Protein AF-A0A9E2E804-F1 (afdb_monomer)

Secondary structure (DSSP, 8-state):
-PPPPPHHHHHHHHHHHHHTTS-SSHHHHHHHHHHHHHHHHHHHHHHHTT--HHHHHHHHHHHHHHHHHHHHH---SS--GGGGSSS-S--HHHHHHHT---HHHHHHHHHHHHHHHHHHHHHHHHHH--

pLDDT: mean 91.82, std 9.35, range [40.69, 98.44]

Radius of gyration: 15.48 Å; Cα contacts (8 Å, |Δi|>4): 88; chains: 1; bounding box: 35×40×51 Å

Mean predicted aligned error: 4.38 Å

Sequence (130 aa):
MNTPPSAKEKTDLRVEAYIKDWNWDAASHEFALQMGAFLLQFIDHLRSSGLSQETIRKHEANCWLIGAFECDYGDHDGFTPAVFLGGGPAFLYEFKRKVSASQYALESYKSTWRKIEKYVKTLAHDNAGH

Structure (mmCIF, N/CA/C/O backbone):
data_AF-A0A9E2E804-F1
#
_entry.id   AF-A0A9E2E804-F1
#
loop_
_atom_site.group_PDB
_atom_site.id
_atom_site.type_symbol
_atom_site.label_atom_id
_atom_site.label_alt_id
_atom_site.label_comp_id
_atom_site.label_asym_id
_atom_site.label_entity_id
_atom_site.label_seq_id
_atom_site.pdbx_PDB_ins_code
_atom_site.Cartn_x
_atom_site.Cartn_y
_atom_site.Cartn_z
_atom_site.occupancy
_atom_site.B_iso_or_equiv
_atom_site.auth_seq_id
_atom_site.auth_comp_id
_atom_site.auth_asym_id
_atom_site.auth_atom_id
_atom_site.pdbx_PDB_model_num
ATOM 1 N N . MET A 1 1 ? -9.194 17.441 -32.536 1.00 52.38 1 MET A N 1
ATOM 2 C CA . MET A 1 1 ? -10.053 16.564 -31.712 1.00 52.38 1 MET A CA 1
ATOM 3 C C . MET A 1 1 ? -9.117 15.695 -30.896 1.00 52.38 1 MET A C 1
ATOM 5 O O . MET A 1 1 ? -8.310 15.011 -31.507 1.00 52.38 1 MET A O 1
ATOM 9 N N . ASN A 1 2 ? -9.145 15.776 -29.565 1.00 72.44 2 ASN A N 1
ATOM 10 C CA . ASN A 1 2 ? -8.328 14.891 -28.732 1.00 72.44 2 ASN A CA 1
ATOM 11 C C . ASN A 1 2 ? -9.076 13.565 -28.579 1.00 72.44 2 ASN A C 1
ATOM 13 O O . ASN A 1 2 ? -10.189 13.547 -28.054 1.00 72.44 2 ASN A O 1
ATOM 17 N N . THR A 1 3 ? -8.494 12.480 -29.087 1.00 78.81 3 THR A N 1
ATOM 18 C CA . THR A 1 3 ? -9.013 11.121 -28.903 1.00 78.81 3 THR A CA 1
ATOM 19 C C . THR A 1 3 ? -9.031 10.790 -27.405 1.00 78.81 3 THR A C 1
ATOM 21 O O . THR A 1 3 ? -8.040 11.065 -26.725 1.00 78.81 3 THR A O 1
ATOM 24 N N . PRO A 1 4 ? -10.125 10.231 -26.855 1.00 83.44 4 PRO A N 1
ATOM 25 C CA . PRO A 1 4 ? -10.153 9.794 -25.463 1.00 83.44 4 PRO A CA 1
ATOM 26 C C . PRO A 1 4 ? -9.084 8.723 -25.200 1.00 83.44 4 PRO A C 1
ATOM 28 O O . PRO A 1 4 ? -8.889 7.862 -26.061 1.00 83.44 4 PRO A O 1
ATOM 31 N N . PRO A 1 5 ? -8.441 8.718 -24.019 1.00 84.62 5 PRO A N 1
ATOM 32 C CA . PRO A 1 5 ? -7.451 7.702 -23.688 1.00 84.62 5 PRO A CA 1
ATOM 33 C C . PRO A 1 5 ? -8.089 6.309 -23.640 1.00 84.62 5 PRO A C 1
ATOM 35 O O . PRO A 1 5 ? -9.215 6.128 -23.153 1.00 84.62 5 PRO A O 1
ATOM 38 N N . SER A 1 6 ? -7.345 5.321 -24.125 1.00 91.56 6 SER A N 1
ATOM 39 C CA . SER A 1 6 ? -7.639 3.895 -24.011 1.00 91.56 6 SER A CA 1
ATOM 40 C C . SER A 1 6 ? -7.695 3.442 -22.546 1.00 91.56 6 SER A C 1
ATOM 42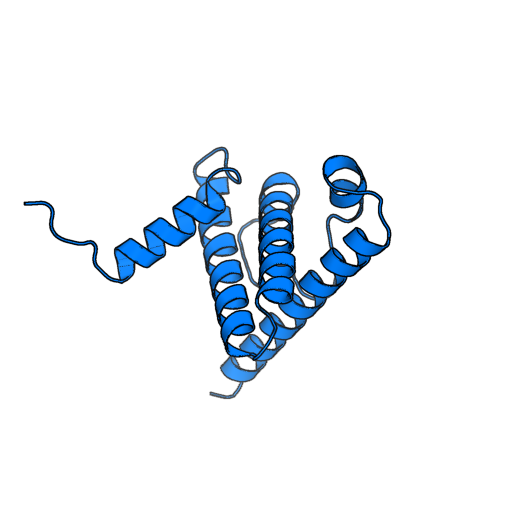 O O . SER A 1 6 ? -7.277 4.145 -21.625 1.00 91.56 6 SER A O 1
ATOM 44 N N . ALA A 1 7 ? -8.220 2.239 -22.298 1.00 87.12 7 ALA A N 1
ATOM 45 C CA . ALA A 1 7 ? -8.295 1.685 -20.944 1.00 87.12 7 ALA A CA 1
ATOM 46 C C . ALA A 1 7 ? -6.909 1.515 -20.299 1.00 87.12 7 ALA A C 1
ATOM 48 O O . ALA A 1 7 ? -6.753 1.809 -19.118 1.00 87.12 7 ALA A O 1
ATOM 49 N N . LYS A 1 8 ? -5.908 1.098 -21.085 1.00 88.12 8 LYS A N 1
ATOM 50 C CA . LYS A 1 8 ? -4.524 0.978 -20.620 1.00 88.12 8 LYS A CA 1
ATOM 51 C C . LYS A 1 8 ? -3.964 2.342 -20.219 1.00 88.12 8 LYS A C 1
ATOM 53 O O . LYS A 1 8 ? -3.514 2.492 -19.093 1.00 88.12 8 LYS A O 1
ATOM 58 N N . GLU A 1 9 ? -4.100 3.347 -21.083 1.00 88.75 9 GLU A N 1
ATOM 59 C CA . GLU A 1 9 ? -3.618 4.705 -20.790 1.00 88.75 9 GLU A CA 1
ATOM 60 C C . GLU A 1 9 ? -4.283 5.294 -19.541 1.00 88.75 9 GLU A C 1
ATOM 62 O O . GLU A 1 9 ? -3.629 5.970 -18.757 1.00 88.75 9 GLU A O 1
ATOM 67 N N . LYS A 1 10 ? -5.570 5.014 -19.301 1.00 90.12 10 LYS A N 1
ATOM 68 C CA . LYS A 1 10 ? -6.237 5.430 -18.056 1.00 90.12 10 LYS A CA 1
ATOM 69 C C . LYS A 1 10 ? -5.636 4.766 -16.819 1.00 90.12 10 LYS A C 1
ATOM 71 O O . LYS A 1 10 ? -5.518 5.429 -15.791 1.00 90.12 10 LYS A O 1
ATOM 76 N N . THR A 1 11 ? -5.291 3.482 -16.898 1.00 90.75 11 THR A N 1
ATOM 77 C CA . THR A 1 11 ? -4.618 2.769 -15.805 1.00 90.75 11 THR A CA 1
ATOM 78 C C . THR A 1 11 ? -3.236 3.353 -15.557 1.00 90.75 11 THR A C 1
ATOM 80 O O . THR A 1 11 ? -2.939 3.700 -14.418 1.00 90.75 11 THR A O 1
ATOM 83 N N . ASP A 1 12 ? -2.446 3.544 -16.612 1.00 91.12 12 ASP A N 1
ATOM 84 C CA . ASP A 1 12 ? -1.093 4.094 -16.515 1.00 91.12 12 ASP A CA 1
ATOM 85 C C . ASP A 1 12 ? -1.136 5.504 -15.894 1.00 91.12 12 ASP A C 1
ATOM 87 O O . ASP A 1 12 ? -0.482 5.763 -14.888 1.00 91.12 12 ASP A O 1
ATOM 91 N N . LEU A 1 13 ? -2.027 6.381 -16.378 1.00 94.94 13 LEU A N 1
ATOM 92 C CA . LEU A 1 13 ? -2.235 7.721 -15.811 1.00 94.94 13 LEU A CA 1
ATOM 93 C C . LEU A 1 13 ? -2.698 7.695 -14.348 1.00 94.94 13 LEU A C 1
ATOM 95 O O . LEU A 1 13 ? -2.337 8.580 -13.573 1.00 94.94 13 LEU A O 1
ATOM 99 N N . ARG A 1 14 ? -3.513 6.708 -13.956 1.00 96.62 14 ARG A N 1
ATOM 100 C CA . ARG A 1 14 ? -3.960 6.549 -12.566 1.00 96.62 14 ARG A CA 1
ATOM 101 C C . ARG A 1 14 ? -2.796 6.169 -11.656 1.00 96.62 14 ARG A C 1
ATOM 103 O O . ARG A 1 14 ? -2.724 6.700 -10.551 1.00 96.62 14 ARG A O 1
ATOM 110 N N . VAL A 1 15 ? -1.923 5.261 -12.097 1.00 97.06 15 VAL A N 1
ATOM 111 C CA . VAL A 1 15 ? -0.731 4.873 -11.332 1.00 97.06 15 VAL A CA 1
ATOM 112 C C . VAL A 1 15 ? 0.206 6.069 -11.212 1.00 97.06 15 VAL A C 1
ATOM 114 O O . VAL A 1 15 ? 0.535 6.444 -10.094 1.00 97.06 15 VAL A O 1
ATOM 117 N N . GLU A 1 16 ? 0.532 6.735 -12.320 1.00 96.94 16 GLU A N 1
ATOM 118 C CA . GLU A 1 16 ? 1.413 7.914 -12.334 1.00 96.94 16 GLU A CA 1
ATOM 119 C C . GLU A 1 16 ? 0.912 9.028 -11.407 1.00 96.94 16 GLU A C 1
ATOM 121 O O . GLU A 1 16 ? 1.666 9.591 -10.615 1.00 96.94 16 GLU A O 1
ATOM 126 N N . ALA A 1 17 ? -0.393 9.313 -11.437 1.00 96.19 17 ALA A N 1
ATOM 127 C CA . ALA A 1 17 ? -0.990 10.290 -10.533 1.00 96.19 17 ALA A CA 1
ATOM 128 C C . ALA A 1 17 ? -0.887 9.874 -9.056 1.00 96.19 17 ALA A C 1
ATOM 130 O O . ALA A 1 17 ? -0.773 10.737 -8.187 1.00 96.19 17 ALA A O 1
ATOM 131 N N . TYR A 1 18 ? -0.942 8.573 -8.765 1.00 97.12 18 TYR A N 1
ATOM 132 C CA . TYR A 1 18 ? -0.875 8.042 -7.405 1.00 97.12 18 TYR A CA 1
ATOM 133 C C . TYR A 1 18 ? 0.544 8.097 -6.822 1.00 97.12 18 TYR A C 1
ATOM 135 O O . TYR A 1 18 ? 0.701 8.402 -5.640 1.00 97.12 18 TYR A O 1
ATOM 143 N N . ILE A 1 19 ? 1.560 7.860 -7.657 1.00 96.69 19 ILE A N 1
ATOM 144 C CA . ILE A 1 19 ? 2.972 7.740 -7.252 1.00 96.69 19 ILE A CA 1
ATOM 145 C C . ILE A 1 19 ? 3.787 9.020 -7.448 1.00 96.69 19 ILE A C 1
ATOM 147 O O . ILE A 1 19 ? 5.003 9.009 -7.262 1.00 96.69 19 ILE A O 1
ATOM 151 N N . LYS A 1 20 ? 3.133 10.105 -7.877 1.00 94.38 20 LYS A N 1
ATOM 152 C CA . LYS A 1 20 ? 3.770 11.341 -8.349 1.00 94.38 20 LYS A CA 1
ATOM 153 C C . LYS A 1 20 ? 4.874 11.867 -7.424 1.00 94.38 20 LYS A C 1
ATOM 155 O O . LYS A 1 20 ? 5.859 12.406 -7.913 1.00 94.38 20 LYS A O 1
ATOM 160 N N . ASP A 1 21 ? 4.705 11.694 -6.115 1.00 93.31 21 ASP A N 1
ATOM 161 C CA . ASP A 1 21 ? 5.609 12.223 -5.091 1.00 93.31 21 ASP A CA 1
ATOM 162 C C . ASP A 1 21 ? 6.466 11.129 -4.414 1.00 93.31 21 ASP A C 1
ATOM 164 O O . ASP A 1 21 ? 6.922 11.324 -3.291 1.00 93.31 21 ASP A O 1
ATOM 168 N N . TRP A 1 22 ? 6.635 9.953 -5.035 1.00 94.56 22 TRP A N 1
ATOM 169 C CA . TRP A 1 22 ? 7.359 8.805 -4.446 1.00 94.56 22 TRP A CA 1
ATOM 170 C C . TRP A 1 22 ? 8.739 8.540 -5.056 1.00 94.56 22 TRP A C 1
ATOM 172 O O . TRP A 1 22 ? 9.431 7.631 -4.612 1.00 94.56 22 TRP A O 1
ATOM 182 N N . ASN A 1 23 ? 9.126 9.254 -6.111 1.00 87.38 23 ASN A N 1
ATOM 183 C CA . ASN A 1 23 ? 10.321 8.935 -6.892 1.00 87.38 23 ASN A CA 1
ATOM 184 C C . ASN A 1 23 ? 11.163 10.178 -7.203 1.00 87.38 23 ASN A C 1
ATOM 186 O O . ASN A 1 23 ? 10.657 11.300 -7.242 1.00 87.38 23 ASN A O 1
ATOM 190 N N . TRP A 1 24 ? 12.460 9.951 -7.418 1.00 85.69 24 TRP A N 1
ATOM 191 C CA . TRP A 1 24 ? 13.482 10.996 -7.580 1.00 85.69 24 TRP A CA 1
ATOM 192 C C . TRP A 1 24 ? 14.355 10.774 -8.825 1.00 85.69 24 TRP A C 1
ATOM 194 O O . TRP A 1 24 ? 15.010 11.700 -9.302 1.00 85.69 24 TRP A O 1
ATOM 204 N N . ASP A 1 25 ? 14.362 9.547 -9.346 1.00 85.81 25 ASP A N 1
ATOM 205 C CA . ASP A 1 25 ? 15.100 9.096 -10.522 1.00 85.81 25 ASP A CA 1
ATOM 206 C C . ASP A 1 25 ? 14.351 7.952 -11.234 1.00 85.81 25 ASP A C 1
ATOM 208 O O . ASP A 1 25 ? 13.286 7.512 -10.805 1.00 85.81 25 ASP A O 1
ATOM 212 N N . ALA A 1 26 ? 14.903 7.462 -12.346 1.00 83.06 26 ALA A N 1
ATOM 213 C CA . ALA A 1 26 ? 14.259 6.420 -13.144 1.00 83.06 26 ALA A CA 1
ATOM 214 C C . ALA A 1 26 ? 14.125 5.073 -12.404 1.00 83.06 26 ALA A C 1
ATOM 216 O O . ALA A 1 26 ? 13.139 4.369 -12.604 1.00 83.06 26 ALA A O 1
ATOM 217 N N . ALA A 1 27 ? 15.090 4.716 -11.549 1.00 82.81 27 ALA A N 1
ATOM 218 C CA . ALA A 1 27 ? 15.068 3.445 -10.825 1.00 82.81 27 ALA A CA 1
ATOM 219 C C . ALA A 1 27 ? 13.993 3.454 -9.726 1.00 82.81 27 ALA A C 1
ATOM 221 O O . ALA A 1 27 ? 13.166 2.546 -9.642 1.00 82.81 27 ALA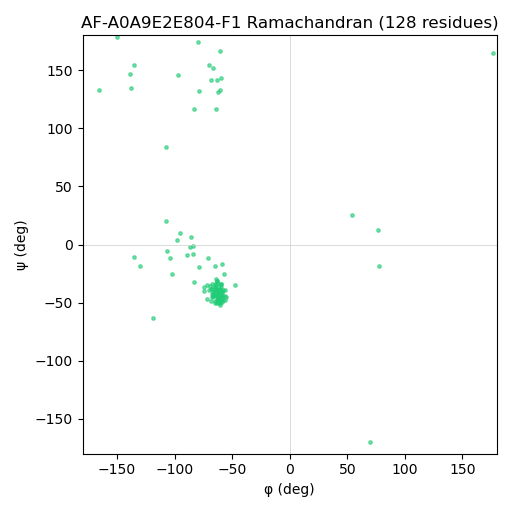 A O 1
ATOM 222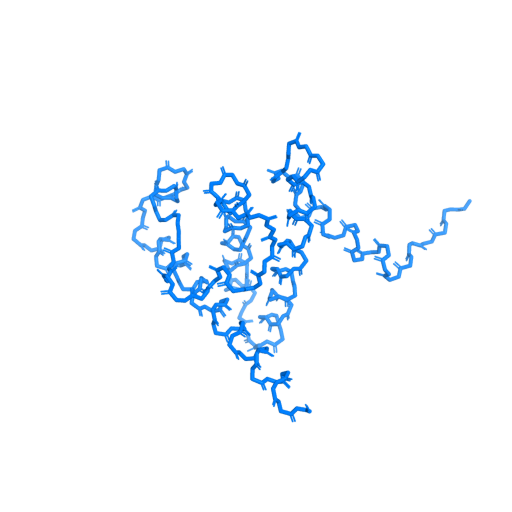 N N . SER A 1 28 ? 13.948 4.529 -8.936 1.00 85.75 28 SER A N 1
ATOM 223 C CA . SER A 1 28 ? 12.889 4.758 -7.949 1.00 85.75 28 SER A CA 1
ATOM 224 C C . SER A 1 28 ? 11.513 4.909 -8.605 1.00 85.75 28 SER A C 1
ATOM 226 O O . SER A 1 28 ? 10.518 4.475 -8.027 1.00 85.75 28 SER A O 1
ATOM 228 N N . HIS A 1 29 ? 11.432 5.448 -9.828 1.00 92.31 29 HIS A N 1
ATOM 229 C CA . HIS A 1 29 ? 10.178 5.519 -10.586 1.00 92.31 29 HIS A CA 1
ATOM 230 C C . HIS A 1 29 ? 9.662 4.136 -10.991 1.00 92.31 29 HIS A C 1
ATOM 232 O O . HIS A 1 29 ? 8.482 3.861 -10.789 1.00 92.31 29 HIS A O 1
ATOM 238 N N . GLU A 1 30 ? 10.521 3.235 -11.478 1.00 92.25 30 GLU A N 1
ATOM 239 C CA . GLU A 1 30 ? 10.109 1.868 -11.828 1.00 92.25 30 GLU A CA 1
ATOM 240 C C . GLU A 1 30 ? 9.594 1.092 -10.607 1.00 92.25 30 GLU A C 1
ATOM 242 O O . GLU A 1 30 ? 8.529 0.468 -10.668 1.00 92.25 30 GLU A O 1
ATOM 247 N N . PHE A 1 31 ? 10.296 1.185 -9.474 1.00 93.50 31 PHE A N 1
ATOM 248 C CA . PHE A 1 31 ? 9.825 0.599 -8.219 1.00 93.50 31 PHE A CA 1
ATOM 249 C C . PHE A 1 31 ? 8.470 1.191 -7.803 1.00 93.50 31 PHE A C 1
ATOM 251 O O . PHE A 1 31 ? 7.525 0.451 -7.506 1.00 93.50 31 PHE A O 1
ATOM 258 N N . ALA A 1 32 ? 8.344 2.522 -7.834 1.00 95.62 32 ALA A N 1
ATOM 259 C CA . ALA A 1 32 ? 7.117 3.220 -7.476 1.00 95.62 32 ALA A CA 1
ATOM 260 C C . ALA A 1 32 ? 5.944 2.824 -8.388 1.00 95.62 32 ALA A C 1
ATOM 262 O O . ALA A 1 32 ? 4.844 2.607 -7.884 1.00 95.62 32 ALA A O 1
ATOM 263 N N . LEU A 1 33 ? 6.164 2.643 -9.696 1.00 96.19 33 LEU A N 1
ATOM 264 C CA . LEU A 1 33 ? 5.146 2.170 -10.643 1.00 96.19 33 LEU A CA 1
ATOM 265 C C . LEU A 1 33 ? 4.594 0.801 -10.243 1.00 96.19 33 LEU A C 1
ATOM 267 O O . LEU A 1 33 ? 3.376 0.623 -10.162 1.00 96.19 33 LEU A O 1
ATOM 271 N N . GLN A 1 34 ? 5.474 -0.159 -9.958 1.00 96.06 34 GLN A N 1
ATOM 272 C CA . GLN A 1 34 ? 5.065 -1.513 -9.588 1.00 96.06 34 GLN A CA 1
ATOM 273 C C . GLN A 1 34 ? 4.347 -1.534 -8.226 1.00 96.06 34 GLN A C 1
ATOM 275 O O . GLN A 1 34 ? 3.268 -2.123 -8.099 1.00 96.06 34 GLN A O 1
ATOM 280 N N . MET A 1 35 ? 4.885 -0.813 -7.236 1.00 96.75 35 MET A N 1
ATOM 281 C CA . MET A 1 35 ? 4.283 -0.645 -5.911 1.00 96.75 35 MET A CA 1
ATOM 282 C C . MET A 1 35 ? 2.904 0.029 -5.984 1.00 96.75 35 MET A C 1
ATOM 284 O O . MET A 1 35 ? 1.922 -0.461 -5.423 1.00 96.75 35 MET A O 1
ATOM 288 N N . GLY A 1 36 ? 2.804 1.149 -6.701 1.00 97.56 36 GLY A N 1
ATOM 289 C CA . GLY A 1 36 ? 1.575 1.922 -6.857 1.00 97.56 36 GLY A CA 1
ATOM 290 C C . GLY A 1 36 ? 0.490 1.135 -7.585 1.00 97.56 36 GLY A C 1
ATOM 291 O O . GLY A 1 36 ? -0.659 1.114 -7.138 1.00 97.56 36 GLY A O 1
ATOM 292 N N . ALA A 1 37 ? 0.850 0.422 -8.656 1.00 97.75 37 ALA A N 1
ATOM 293 C CA . ALA A 1 37 ? -0.070 -0.466 -9.358 1.00 97.75 37 ALA A CA 1
ATOM 294 C C . ALA A 1 37 ? -0.610 -1.566 -8.433 1.00 97.75 37 ALA A C 1
ATOM 296 O O . ALA A 1 37 ? -1.821 -1.803 -8.398 1.00 97.75 37 ALA A O 1
ATOM 297 N N . PHE A 1 38 ? 0.260 -2.201 -7.643 1.00 98.00 38 PHE A N 1
ATOM 298 C CA . PHE A 1 38 ? -0.142 -3.222 -6.679 1.00 98.00 38 PHE A CA 1
ATOM 299 C C . PHE A 1 38 ? -1.087 -2.667 -5.598 1.00 98.00 38 PHE A C 1
ATOM 301 O O . PHE A 1 38 ? -2.150 -3.239 -5.341 1.00 98.00 38 PHE A O 1
ATOM 308 N N . LEU A 1 39 ? -0.750 -1.525 -4.993 1.00 98.31 39 LEU A N 1
ATOM 309 C CA . LEU A 1 39 ? -1.575 -0.904 -3.953 1.00 98.31 39 LEU A CA 1
ATOM 310 C C . LEU A 1 39 ? -2.941 -0.453 -4.489 1.00 98.31 39 LEU A C 1
ATOM 312 O O . LEU A 1 39 ? -3.948 -0.606 -3.796 1.00 98.31 39 LEU A O 1
ATOM 316 N N . LEU A 1 40 ? -3.016 0.037 -5.730 1.00 98.00 40 LEU A N 1
ATOM 317 C CA . LEU A 1 40 ? -4.290 0.393 -6.360 1.00 98.00 40 LEU A CA 1
ATOM 318 C C . LEU A 1 40 ? -5.170 -0.831 -6.631 1.00 98.00 40 LEU A C 1
ATOM 320 O O . LEU A 1 40 ? -6.378 -0.750 -6.402 1.00 98.00 40 LEU A O 1
ATOM 324 N N . GLN A 1 41 ? -4.587 -1.963 -7.040 1.00 97.12 41 GLN A N 1
ATOM 325 C CA . GLN A 1 41 ? -5.325 -3.227 -7.163 1.00 97.12 41 GLN A CA 1
ATOM 326 C C . GLN A 1 41 ? -5.884 -3.677 -5.808 1.00 97.12 41 GLN A C 1
ATOM 328 O O . GLN A 1 41 ? -7.054 -4.046 -5.708 1.00 97.12 41 GLN A O 1
ATOM 333 N N . PHE A 1 42 ? -5.084 -3.580 -4.743 1.00 97.81 42 PHE A N 1
ATOM 334 C CA . PHE A 1 42 ? -5.547 -3.860 -3.386 1.00 97.81 42 PHE A CA 1
ATOM 335 C C . PHE A 1 42 ? -6.689 -2.922 -2.951 1.00 97.81 42 PHE A C 1
ATOM 337 O O . PHE A 1 42 ? -7.681 -3.376 -2.379 1.00 97.81 42 PHE A O 1
ATOM 344 N N . ILE A 1 43 ? -6.602 -1.623 -3.250 1.00 97.69 43 ILE A N 1
ATOM 345 C CA . ILE A 1 43 ? -7.673 -0.659 -2.952 1.00 97.69 43 ILE A CA 1
ATOM 346 C C . ILE A 1 43 ? -8.958 -1.011 -3.715 1.00 97.69 43 ILE A C 1
ATOM 348 O O . ILE A 1 43 ? -10.047 -0.948 -3.140 1.00 97.69 43 ILE A O 1
ATOM 352 N N . ASP A 1 44 ? -8.857 -1.419 -4.980 1.00 96.19 44 ASP A N 1
ATOM 353 C CA . ASP A 1 44 ? -10.018 -1.845 -5.766 1.00 96.19 44 ASP A CA 1
ATOM 354 C C . ASP A 1 44 ? -10.640 -3.137 -5.211 1.00 96.19 44 ASP A C 1
ATOM 356 O O . ASP A 1 44 ? -11.866 -3.240 -5.126 1.00 96.19 44 ASP A O 1
ATOM 360 N N . HIS A 1 45 ? -9.820 -4.067 -4.713 1.00 95.88 45 HIS A N 1
ATOM 361 C CA . HIS A 1 45 ? -10.293 -5.229 -3.956 1.00 95.88 45 HIS A CA 1
ATOM 362 C C . HIS A 1 45 ? -11.021 -4.826 -2.659 1.00 95.88 45 HIS A C 1
ATOM 364 O O . HIS A 1 45 ? -12.077 -5.368 -2.333 1.00 95.88 45 HIS A O 1
ATOM 370 N N . LEU A 1 46 ? -10.525 -3.831 -1.916 1.00 96.00 46 LEU A N 1
ATOM 371 C CA . LEU A 1 46 ? -11.243 -3.328 -0.739 1.00 96.00 46 LEU A CA 1
ATOM 372 C C . LEU A 1 46 ? -12.590 -2.700 -1.114 1.00 96.00 46 LEU A C 1
ATOM 374 O O . LEU A 1 46 ? -13.574 -2.903 -0.397 1.00 96.00 46 LEU A O 1
ATOM 378 N N . ARG A 1 47 ? -12.660 -1.975 -2.236 1.00 95.38 47 ARG A N 1
ATOM 379 C CA . ARG A 1 47 ? -13.900 -1.360 -2.739 1.00 95.38 47 ARG A CA 1
ATOM 380 C C . ARG A 1 47 ? -14.962 -2.399 -3.102 1.00 95.38 47 ARG A C 1
ATOM 382 O O . ARG A 1 47 ? -16.143 -2.124 -2.909 1.00 95.38 47 ARG A O 1
ATOM 389 N N . SER A 1 48 ? -14.568 -3.591 -3.551 1.00 94.81 48 SER A N 1
ATOM 390 C CA . SER A 1 48 ? -15.501 -4.692 -3.830 1.00 94.81 48 SER A CA 1
ATOM 391 C C . SER A 1 48 ? -15.882 -5.523 -2.594 1.00 94.81 48 SER A C 1
ATOM 393 O O . SER A 1 48 ? -16.811 -6.322 -2.662 1.00 94.81 48 SER A O 1
ATOM 395 N N . SER A 1 49 ? -15.234 -5.307 -1.441 1.00 90.81 49 SER A N 1
ATOM 396 C CA . SER A 1 49 ? -15.434 -6.108 -0.217 1.00 90.81 49 SER A CA 1
ATOM 397 C C . SER A 1 49 ? -16.592 -5.659 0.698 1.00 90.81 49 SER A C 1
ATOM 399 O O . SER A 1 49 ? -16.743 -6.180 1.803 1.00 90.81 49 SER A O 1
ATOM 401 N N . GLY A 1 50 ? -17.407 -4.684 0.274 1.00 92.56 50 GLY A N 1
ATOM 402 C CA . GLY A 1 50 ? -18.567 -4.196 1.039 1.00 92.56 50 GLY A CA 1
ATOM 403 C C . GLY A 1 50 ? -18.236 -3.265 2.216 1.00 92.56 50 GLY A C 1
ATOM 404 O O . GLY A 1 50 ? -19.101 -2.989 3.047 1.00 92.56 50 GLY A O 1
ATOM 405 N N . LEU A 1 51 ? -16.997 -2.768 2.308 1.00 94.12 51 LEU A N 1
ATOM 406 C CA . LEU A 1 51 ? -16.593 -1.781 3.316 1.00 94.12 51 LEU A CA 1
ATOM 407 C C . LEU A 1 51 ? -17.225 -0.405 3.060 1.00 94.12 51 LEU A C 1
ATOM 409 O O . LEU A 1 51 ? -17.532 -0.032 1.928 1.00 94.12 51 LEU A O 1
ATOM 413 N N . SER A 1 52 ? -17.366 0.391 4.125 1.00 96.62 52 SER A N 1
ATOM 414 C CA . SER A 1 52 ? -17.822 1.777 3.995 1.00 96.62 52 SER A CA 1
ATOM 415 C C . SER A 1 52 ? -16.792 2.631 3.246 1.00 96.62 52 SER A C 1
ATOM 417 O O . SER A 1 52 ? -15.581 2.404 3.327 1.00 96.62 52 SER A O 1
ATOM 419 N N . GLN A 1 53 ? -17.268 3.677 2.567 1.00 95.94 53 GLN A N 1
ATOM 420 C CA . GLN A 1 53 ? -16.401 4.622 1.853 1.00 95.94 53 GLN A CA 1
ATOM 421 C C . GLN A 1 53 ? -15.401 5.324 2.782 1.00 95.94 53 GLN A C 1
ATOM 423 O O . GLN A 1 53 ? -14.270 5.595 2.388 1.00 95.94 53 GLN A O 1
ATOM 428 N N . GLU A 1 54 ? -15.783 5.593 4.033 1.00 96.81 54 GLU A N 1
ATOM 429 C CA . GLU A 1 54 ? -14.874 6.183 5.018 1.00 96.81 54 GLU A CA 1
ATOM 430 C C . GLU A 1 54 ? -13.738 5.218 5.390 1.00 96.81 54 GLU A C 1
ATOM 432 O O . GLU A 1 54 ? -12.575 5.617 5.452 1.00 96.81 54 GLU A O 1
ATOM 437 N N . THR A 1 55 ? -14.053 3.937 5.592 1.00 95.56 55 THR A N 1
ATOM 438 C CA . THR A 1 55 ? -13.048 2.906 5.872 1.00 95.56 55 THR A CA 1
ATOM 439 C C . THR A 1 55 ? -12.104 2.715 4.687 1.00 95.56 55 THR A C 1
ATOM 441 O O . THR A 1 55 ? -10.894 2.624 4.887 1.00 95.56 55 THR A O 1
ATOM 444 N N . ILE A 1 56 ? -12.629 2.716 3.458 1.00 97.12 56 ILE A N 1
ATOM 445 C CA . ILE A 1 56 ? -11.818 2.635 2.234 1.00 97.12 56 ILE A CA 1
ATOM 446 C C . ILE A 1 56 ? -10.858 3.824 2.149 1.00 97.12 56 ILE A C 1
ATOM 448 O O . ILE A 1 56 ? -9.664 3.611 1.975 1.00 97.12 56 ILE A O 1
ATOM 452 N N . ARG A 1 57 ? -11.337 5.058 2.364 1.00 97.31 57 ARG A N 1
ATOM 453 C CA . ARG A 1 57 ? -10.486 6.263 2.344 1.00 97.31 57 ARG A CA 1
ATOM 454 C C . ARG A 1 57 ? -9.349 6.205 3.364 1.00 97.31 57 ARG A C 1
ATOM 456 O O . ARG A 1 57 ? -8.235 6.615 3.054 1.00 97.31 57 ARG A O 1
ATOM 463 N N . LYS A 1 58 ? -9.603 5.677 4.567 1.00 96.81 58 LYS A N 1
ATOM 464 C CA . LYS A 1 58 ? -8.557 5.488 5.589 1.00 96.81 58 LYS A CA 1
ATOM 465 C C . LYS A 1 58 ? -7.489 4.498 5.122 1.00 96.81 58 LYS A C 1
ATOM 467 O O . LYS A 1 58 ? -6.303 4.766 5.291 1.00 96.81 58 LYS A O 1
ATOM 472 N N . HIS A 1 59 ? -7.895 3.378 4.525 1.00 98.06 59 HIS A N 1
ATOM 473 C CA . HIS A 1 59 ? -6.947 2.416 3.966 1.00 98.06 59 HIS A CA 1
ATOM 474 C C . HIS A 1 59 ? -6.191 2.984 2.765 1.00 98.06 59 HIS A C 1
ATOM 476 O O . HIS A 1 59 ? -4.986 2.810 2.705 1.00 98.06 59 HIS A O 1
ATOM 482 N N . GLU A 1 60 ? -6.850 3.718 1.872 1.00 98.06 60 GLU A N 1
ATOM 483 C CA . GLU A 1 60 ? -6.227 4.368 0.714 1.00 98.06 60 GLU A CA 1
ATOM 484 C C . GLU A 1 60 ? -5.155 5.389 1.130 1.00 98.06 60 GLU A C 1
ATOM 486 O O . GLU A 1 60 ? -4.051 5.367 0.587 1.00 98.06 60 GLU A O 1
ATOM 491 N N . ALA A 1 61 ? -5.427 6.206 2.155 1.00 97.88 61 ALA A N 1
ATOM 492 C CA . ALA A 1 61 ? -4.442 7.126 2.724 1.00 97.88 61 ALA A CA 1
ATOM 493 C C . ALA A 1 61 ? -3.247 6.389 3.355 1.00 97.88 61 ALA A C 1
ATOM 495 O O . ALA A 1 61 ? -2.096 6.764 3.143 1.00 97.88 61 ALA A O 1
ATOM 496 N N . ASN A 1 62 ? -3.501 5.312 4.104 1.00 98.44 62 ASN A N 1
ATOM 497 C CA . ASN A 1 62 ? -2.428 4.506 4.685 1.00 98.44 62 ASN A CA 1
ATOM 498 C C . ASN A 1 62 ? -1.625 3.748 3.619 1.00 98.44 62 ASN A C 1
ATOM 500 O O . ASN A 1 62 ? -0.412 3.666 3.746 1.00 98.44 62 ASN A O 1
ATOM 504 N N . CYS A 1 63 ? -2.266 3.224 2.569 1.00 98.44 63 CYS A N 1
ATOM 505 C CA . CYS A 1 63 ? -1.591 2.619 1.420 1.00 98.44 63 CYS A CA 1
ATOM 506 C C . CYS A 1 63 ? -0.658 3.623 0.757 1.00 98.44 63 CYS A C 1
ATOM 508 O O . CYS A 1 63 ? 0.479 3.276 0.459 1.00 98.44 63 CYS A O 1
ATOM 510 N N . TRP A 1 64 ? -1.108 4.870 0.600 1.00 98.38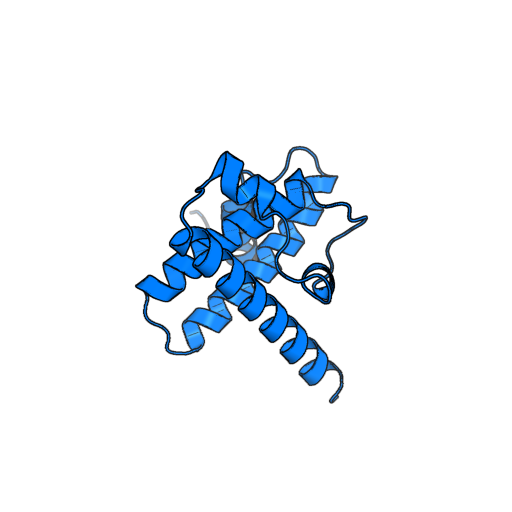 64 TRP A N 1
ATOM 511 C CA . TRP A 1 64 ? -0.270 5.901 0.010 1.00 98.38 64 TRP A CA 1
ATOM 512 C C . TRP A 1 64 ? 0.990 6.151 0.853 1.00 98.38 64 TRP A C 1
ATOM 514 O O . TRP A 1 64 ? 2.096 6.178 0.326 1.00 98.38 64 TRP A O 1
ATOM 524 N N . LEU A 1 65 ? 0.838 6.242 2.180 1.00 98.12 65 LEU A N 1
ATOM 525 C CA . LEU A 1 65 ? 1.966 6.391 3.108 1.00 98.12 65 LEU A CA 1
ATOM 526 C C . LEU A 1 65 ? 2.900 5.176 3.114 1.00 98.12 65 LEU A C 1
ATOM 528 O O . LEU A 1 65 ? 4.109 5.342 3.198 1.00 98.12 65 LEU A O 1
ATOM 532 N N . ILE A 1 66 ? 2.346 3.963 3.046 1.00 97.44 66 ILE A N 1
ATOM 533 C CA . ILE A 1 66 ? 3.125 2.724 2.952 1.00 97.44 66 ILE A CA 1
ATOM 534 C C . ILE A 1 66 ? 3.984 2.744 1.687 1.00 97.44 66 ILE A C 1
ATOM 536 O O . ILE A 1 66 ? 5.187 2.541 1.786 1.00 97.44 66 ILE A O 1
ATOM 540 N N . GLY A 1 67 ? 3.388 3.036 0.526 1.00 96.75 67 GLY A N 1
ATOM 541 C CA . GLY A 1 67 ? 4.116 3.097 -0.740 1.00 96.75 67 GLY A CA 1
ATOM 542 C C . GLY A 1 67 ? 5.213 4.161 -0.733 1.00 96.75 67 GLY A C 1
ATOM 543 O O . GLY A 1 67 ? 6.347 3.855 -1.090 1.00 96.75 67 GLY A O 1
ATOM 544 N N . ALA A 1 68 ? 4.913 5.365 -0.235 1.00 96.38 68 ALA A N 1
ATOM 545 C CA . ALA A 1 68 ? 5.908 6.425 -0.080 1.00 96.38 68 ALA A CA 1
ATOM 546 C C . ALA A 1 68 ? 7.076 5.998 0.827 1.00 96.38 68 ALA A C 1
ATOM 548 O O . ALA A 1 68 ? 8.232 6.211 0.483 1.00 96.38 68 ALA A O 1
ATOM 549 N N . PHE A 1 69 ? 6.798 5.360 1.971 1.00 96.00 69 PHE A N 1
ATOM 550 C CA . PHE A 1 69 ? 7.859 4.913 2.875 1.00 96.00 69 PHE A CA 1
ATOM 551 C C . PHE A 1 69 ? 8.691 3.762 2.316 1.00 96.00 69 PHE A C 1
ATOM 553 O O . PHE A 1 69 ? 9.895 3.757 2.535 1.00 96.00 69 PHE A O 1
ATOM 560 N N . GLU A 1 70 ? 8.097 2.831 1.574 1.00 94.62 70 GLU A N 1
ATOM 561 C CA . GLU A 1 70 ? 8.867 1.797 0.872 1.00 94.62 70 GLU A CA 1
ATOM 562 C C . GLU A 1 70 ? 9.798 2.408 -0.182 1.00 94.62 70 GLU A C 1
ATOM 564 O O . GLU A 1 70 ? 10.934 1.968 -0.307 1.00 94.62 70 GLU A O 1
ATOM 569 N N . CYS A 1 71 ? 9.360 3.450 -0.896 1.00 93.31 71 CYS A N 1
ATOM 570 C CA . CYS A 1 71 ? 10.211 4.132 -1.876 1.00 93.31 71 CYS A CA 1
ATOM 571 C C . CYS A 1 71 ? 11.316 4.980 -1.217 1.00 93.31 71 CYS A C 1
ATOM 573 O O . CYS A 1 71 ? 12.418 5.072 -1.750 1.00 93.31 71 CYS A O 1
ATOM 575 N N . ASP A 1 72 ? 11.036 5.593 -0.062 1.00 92.25 72 ASP A N 1
ATOM 576 C CA . ASP A 1 72 ? 11.987 6.463 0.647 1.00 92.25 72 ASP A CA 1
ATOM 577 C C . ASP A 1 72 ? 12.991 5.697 1.525 1.00 92.25 72 ASP A C 1
ATOM 579 O O . ASP A 1 72 ? 14.100 6.180 1.766 1.00 92.25 72 ASP A O 1
ATOM 583 N N . TYR A 1 73 ? 12.572 4.561 2.089 1.00 91.31 73 TYR A N 1
ATOM 584 C CA . TYR A 1 73 ? 13.268 3.879 3.188 1.00 91.31 73 TYR A CA 1
ATOM 585 C C . TYR A 1 73 ? 13.391 2.366 3.020 1.00 91.31 73 TYR A C 1
ATOM 587 O O . TYR A 1 73 ? 14.078 1.737 3.827 1.00 91.31 73 TYR A O 1
ATOM 595 N N . GLY A 1 74 ? 12.698 1.772 2.048 1.00 88.81 74 GLY A N 1
ATOM 596 C CA . GLY A 1 74 ? 12.811 0.348 1.760 1.00 88.81 74 GLY A CA 1
ATOM 597 C C . GLY A 1 74 ? 14.190 0.016 1.195 1.00 88.81 74 GLY A C 1
ATOM 598 O O . GLY A 1 74 ? 14.751 0.774 0.408 1.00 88.81 74 GLY A O 1
ATOM 599 N N . ASP A 1 75 ? 14.732 -1.126 1.604 1.00 83.38 75 ASP A N 1
ATOM 600 C CA . ASP A 1 75 ? 15.987 -1.668 1.083 1.00 83.38 75 ASP A CA 1
ATOM 601 C C . ASP A 1 75 ? 15.658 -2.872 0.195 1.00 83.38 75 ASP A C 1
ATOM 603 O O . ASP A 1 75 ? 15.596 -4.010 0.667 1.00 83.38 75 ASP A O 1
ATOM 607 N N . HIS A 1 76 ? 15.332 -2.599 -1.073 1.00 80.06 76 HIS A N 1
ATOM 608 C CA . HIS A 1 76 ? 14.901 -3.613 -2.037 1.00 80.06 76 HIS A CA 1
ATOM 609 C C . HIS A 1 76 ? 15.553 -3.383 -3.403 1.00 80.06 76 HIS A C 1
ATOM 611 O O . HIS A 1 76 ? 15.495 -2.282 -3.942 1.00 80.06 76 HIS A O 1
ATOM 617 N N . ASP A 1 77 ? 16.066 -4.451 -4.018 1.00 78.75 77 ASP A N 1
ATOM 618 C CA . ASP A 1 77 ? 16.596 -4.421 -5.395 1.00 78.75 77 ASP A CA 1
ATOM 619 C C . ASP A 1 77 ? 15.490 -4.274 -6.465 1.00 78.75 77 ASP A C 1
ATOM 621 O O . ASP A 1 77 ? 15.765 -4.052 -7.643 1.00 78.75 77 ASP A O 1
ATOM 625 N N . GLY A 1 78 ? 14.224 -4.431 -6.068 1.00 86.19 78 GLY A N 1
ATOM 626 C CA . GLY A 1 78 ? 13.049 -4.336 -6.929 1.00 86.19 78 GLY A CA 1
ATOM 627 C C . GLY A 1 78 ? 11.763 -4.662 -6.172 1.00 86.19 78 GLY A C 1
ATOM 628 O O . GLY A 1 78 ? 11.789 -5.221 -5.072 1.00 86.19 78 GLY A O 1
ATOM 629 N N . PHE A 1 79 ? 10.611 -4.317 -6.750 1.00 91.25 79 PHE A N 1
ATOM 630 C CA . PHE A 1 79 ? 9.336 -4.577 -6.092 1.00 91.25 79 PHE A CA 1
ATOM 631 C C . PHE A 1 79 ? 8.916 -6.044 -6.235 1.00 91.25 79 PHE A C 1
ATOM 633 O O . PHE A 1 79 ? 8.858 -6.608 -7.327 1.00 91.25 79 PHE A O 1
ATOM 640 N N . THR A 1 80 ? 8.518 -6.643 -5.113 1.00 92.19 80 THR A N 1
ATOM 641 C CA . THR A 1 80 ? 7.756 -7.894 -5.093 1.00 92.19 80 THR A CA 1
ATOM 642 C C . THR A 1 80 ? 6.670 -7.799 -4.019 1.00 92.19 80 THR A C 1
ATOM 644 O O . THR A 1 80 ? 6.919 -7.222 -2.962 1.00 92.19 80 THR A O 1
ATOM 647 N N . PRO A 1 81 ? 5.480 -8.409 -4.188 1.00 93.56 81 PRO A N 1
ATOM 648 C CA . PRO A 1 81 ? 4.471 -8.423 -3.123 1.00 93.56 81 PRO A CA 1
ATOM 649 C C . PRO A 1 81 ? 4.951 -9.065 -1.808 1.00 93.56 81 PRO A C 1
ATOM 651 O O . PRO A 1 81 ? 4.337 -8.862 -0.760 1.00 93.56 81 PRO A O 1
ATOM 654 N N . ALA A 1 82 ? 6.049 -9.830 -1.847 1.00 91.56 82 ALA A N 1
ATOM 655 C CA . ALA A 1 82 ? 6.637 -10.477 -0.682 1.00 91.56 82 ALA A CA 1
ATOM 656 C C . ALA A 1 82 ? 7.185 -9.489 0.362 1.00 91.56 82 ALA A C 1
ATOM 658 O O . ALA A 1 82 ? 7.294 -9.877 1.522 1.00 91.56 82 ALA A O 1
ATOM 659 N N . VAL A 1 83 ? 7.436 -8.220 0.004 1.00 90.50 83 VAL A N 1
ATOM 660 C CA . VAL A 1 83 ? 7.846 -7.170 0.963 1.00 90.50 83 VAL A CA 1
ATOM 661 C C . VAL A 1 83 ? 6.836 -6.982 2.103 1.00 90.50 83 VAL A C 1
ATOM 663 O O . VAL A 1 83 ? 7.196 -6.604 3.213 1.00 90.50 83 VAL A O 1
ATOM 666 N N . PHE A 1 84 ? 5.565 -7.331 1.871 1.00 93.50 84 PHE A N 1
ATOM 667 C CA . PHE A 1 84 ? 4.512 -7.260 2.885 1.00 93.50 84 PHE A CA 1
ATOM 668 C C . PHE A 1 84 ? 4.397 -8.514 3.766 1.00 93.50 84 PHE A C 1
ATOM 670 O O . PHE A 1 84 ? 3.555 -8.548 4.668 1.00 93.50 84 PHE A O 1
ATOM 677 N N . LEU A 1 85 ? 5.199 -9.557 3.520 1.00 91.88 85 LEU A N 1
ATOM 678 C CA . LEU A 1 85 ? 5.135 -10.835 4.230 1.00 91.88 85 LEU A CA 1
ATOM 679 C C . LEU A 1 85 ? 6.163 -10.916 5.371 1.00 91.88 85 LEU A C 1
ATOM 681 O O . LEU A 1 85 ? 7.283 -10.434 5.270 1.00 91.88 85 LEU A O 1
ATOM 685 N N . GLY A 1 86 ? 5.799 -11.595 6.463 1.00 72.56 86 GLY A N 1
ATOM 686 C CA . GLY A 1 86 ? 6.755 -12.141 7.442 1.00 72.56 86 GLY A CA 1
ATOM 687 C C . GLY A 1 86 ? 7.388 -11.166 8.448 1.00 72.56 86 GLY A C 1
ATOM 688 O O . GLY A 1 86 ? 7.843 -11.626 9.490 1.00 72.56 86 GLY A O 1
ATOM 689 N N . GLY A 1 87 ? 7.373 -9.852 8.200 1.00 77.38 87 GLY A N 1
ATOM 690 C CA . GLY A 1 87 ? 7.965 -8.836 9.094 1.00 77.38 87 GLY A CA 1
ATOM 691 C C . GLY A 1 87 ? 6.972 -8.024 9.937 1.00 77.38 87 GLY A C 1
ATOM 692 O O . GLY A 1 87 ? 7.367 -7.324 10.868 1.00 77.38 87 GLY A O 1
ATOM 693 N N . GLY A 1 88 ? 5.672 -8.122 9.640 1.00 87.56 88 GLY A N 1
ATOM 694 C CA . GLY A 1 88 ? 4.659 -7.229 10.207 1.00 87.56 88 GLY A CA 1
ATOM 695 C C . GLY A 1 88 ? 4.772 -5.789 9.677 1.00 87.56 88 GLY A C 1
ATOM 696 O O . GLY A 1 88 ? 5.488 -5.545 8.712 1.00 87.56 88 GLY A O 1
ATOM 697 N N . PRO A 1 89 ? 4.038 -4.828 10.271 1.00 93.31 89 PRO A N 1
ATOM 698 C CA . PRO A 1 89 ? 4.002 -3.453 9.779 1.00 93.31 89 PRO A CA 1
ATOM 699 C C . PRO A 1 89 ? 5.363 -2.756 9.864 1.00 93.31 89 PRO A C 1
ATOM 701 O O . PRO A 1 89 ? 5.858 -2.523 10.970 1.00 93.31 89 PRO A O 1
ATOM 704 N N . ALA A 1 90 ? 5.928 -2.389 8.712 1.00 94.25 90 ALA A N 1
ATOM 705 C CA . ALA A 1 90 ? 7.167 -1.619 8.625 1.00 94.25 90 ALA A CA 1
ATOM 706 C C . ALA A 1 90 ? 6.932 -0.115 8.871 1.00 94.25 90 ALA A C 1
ATOM 708 O O . ALA A 1 90 ? 5.802 0.336 9.060 1.00 94.25 90 ALA A O 1
ATOM 709 N N . PHE A 1 91 ? 8.020 0.657 8.932 1.00 95.88 91 PHE A N 1
ATOM 710 C CA . PHE A 1 91 ? 8.031 2.129 8.997 1.00 95.88 91 PHE A CA 1
ATOM 711 C C . PHE A 1 91 ? 7.199 2.773 10.117 1.00 95.88 91 PHE A C 1
ATOM 713 O O . PHE A 1 91 ? 6.759 3.922 10.027 1.00 95.88 91 PHE A O 1
ATOM 720 N N . LEU A 1 92 ? 6.961 2.052 11.220 1.00 97.06 92 LEU A N 1
ATOM 721 C CA . LEU A 1 92 ? 6.207 2.594 12.354 1.00 97.06 92 LEU A CA 1
ATOM 722 C C . LEU A 1 92 ? 6.928 3.774 13.015 1.00 97.06 92 LEU A C 1
ATOM 724 O O . LEU A 1 92 ? 6.269 4.642 13.589 1.00 97.06 92 LEU A O 1
ATOM 728 N N . TYR A 1 93 ? 8.261 3.805 12.970 1.00 96.31 93 TYR A N 1
ATOM 729 C CA . TYR A 1 93 ? 9.040 4.929 13.484 1.00 96.31 93 TYR A CA 1
ATOM 730 C C . TYR A 1 93 ? 8.838 6.177 12.610 1.00 96.31 93 TYR A C 1
ATOM 732 O O . TYR A 1 93 ? 8.491 7.243 13.124 1.00 96.31 93 TYR A O 1
ATOM 740 N N . GLU A 1 94 ? 8.959 6.027 11.294 1.00 97.38 94 GLU A N 1
ATOM 741 C CA . GLU A 1 94 ? 8.761 7.067 10.287 1.00 97.38 94 GLU A CA 1
ATOM 742 C C . GLU A 1 94 ? 7.332 7.604 10.343 1.00 97.38 94 GLU A C 1
ATOM 744 O O . GLU A 1 94 ? 7.140 8.818 10.415 1.00 97.38 94 GLU A O 1
ATOM 749 N N . PHE A 1 95 ? 6.330 6.722 10.420 1.00 97.56 95 PHE A N 1
ATOM 750 C CA . PHE A 1 95 ? 4.929 7.111 10.574 1.00 97.56 95 PHE A CA 1
ATOM 751 C C . PHE A 1 95 ? 4.715 7.955 11.836 1.00 97.56 95 PHE A C 1
ATOM 753 O O . PHE A 1 95 ? 4.103 9.024 11.769 1.00 97.56 95 PHE A O 1
ATOM 760 N N . LYS A 1 96 ? 5.248 7.522 12.991 1.00 97.44 96 LYS A N 1
ATOM 761 C CA . LYS A 1 96 ? 5.141 8.282 14.251 1.00 97.44 96 LYS A CA 1
ATOM 762 C C . LYS A 1 96 ? 5.756 9.668 14.138 1.00 97.44 96 LYS A C 1
ATOM 764 O O . LYS A 1 96 ? 5.177 10.634 14.626 1.00 97.44 96 LYS A O 1
ATOM 769 N N . ARG A 1 97 ? 6.936 9.745 13.524 1.00 96.56 97 ARG A N 1
ATOM 770 C CA . ARG A 1 97 ? 7.727 10.970 13.410 1.00 96.56 97 ARG A CA 1
ATOM 771 C C . ARG A 1 97 ? 7.147 11.952 12.392 1.00 96.56 97 ARG A C 1
ATOM 773 O O . ARG A 1 97 ? 7.197 13.152 12.636 1.00 96.56 97 ARG A O 1
ATOM 780 N N . LYS A 1 98 ? 6.653 11.463 11.252 1.00 96.31 98 LYS A N 1
ATOM 781 C CA . LYS A 1 98 ? 6.272 12.293 10.096 1.00 96.31 98 LYS A CA 1
ATOM 782 C C . LYS A 1 98 ? 4.770 12.516 9.942 1.00 96.31 98 LYS A C 1
ATOM 784 O O . LYS A 1 98 ? 4.380 13.501 9.327 1.00 96.31 98 LYS A O 1
ATOM 789 N N . VAL A 1 99 ? 3.938 11.612 10.459 1.00 96.31 99 VAL A N 1
ATOM 790 C CA . VAL A 1 99 ? 2.487 11.617 10.207 1.00 96.31 99 VAL A CA 1
ATOM 791 C C . VAL A 1 99 ? 1.715 11.794 11.506 1.00 96.31 99 VAL A C 1
ATOM 793 O O . VAL A 1 99 ? 0.997 12.777 11.674 1.00 96.31 99 VAL A O 1
ATOM 796 N N . SER A 1 100 ? 1.827 10.842 12.438 1.00 96.44 100 SER A N 1
ATOM 797 C CA . SER A 1 100 ? 1.099 10.912 13.704 1.00 96.44 100 SER A CA 1
ATOM 798 C C . SER A 1 100 ? 1.624 9.935 14.750 1.00 96.44 100 SER A C 1
ATOM 800 O O . SER A 1 100 ? 1.730 8.734 14.505 1.00 96.44 100 SER A O 1
ATOM 802 N N . ALA A 1 101 ? 1.829 10.432 15.971 1.00 95.44 101 ALA A N 1
ATOM 803 C CA . ALA A 1 101 ? 2.119 9.608 17.144 1.00 95.44 101 ALA A CA 1
ATOM 804 C C . ALA A 1 101 ? 0.855 9.046 17.834 1.00 95.44 101 ALA A C 1
ATOM 806 O O . ALA A 1 101 ? 0.969 8.319 18.820 1.00 95.44 101 ALA A O 1
ATOM 807 N N . SER A 1 102 ? -0.349 9.366 17.339 1.00 97.25 102 SER A N 1
ATOM 808 C CA . SER A 1 102 ? -1.607 8.877 17.915 1.00 97.25 102 SER A CA 1
ATOM 809 C C . SER A 1 102 ? -1.702 7.354 17.834 1.00 97.25 102 SER A C 1
ATOM 811 O O . SER A 1 102 ? -1.536 6.765 16.763 1.00 97.25 102 SER A O 1
ATOM 813 N N . GLN A 1 103 ? -2.059 6.711 18.951 1.00 96.81 103 GLN A N 1
ATOM 814 C CA . GLN A 1 103 ? -2.285 5.265 18.998 1.00 96.81 103 GLN A CA 1
ATOM 815 C C . GLN A 1 103 ? -3.344 4.821 17.981 1.00 96.81 103 GLN A C 1
ATOM 817 O O . GLN A 1 103 ? -3.163 3.808 17.313 1.00 96.81 103 GLN A O 1
ATOM 822 N N . TYR A 1 104 ? -4.412 5.603 17.802 1.00 96.50 104 TYR A N 1
ATOM 823 C CA . TYR A 1 104 ? -5.453 5.298 16.819 1.00 96.50 104 TYR A CA 1
ATOM 824 C C . TYR A 1 104 ? -4.912 5.309 15.380 1.00 96.50 104 TYR A C 1
ATOM 826 O O . TYR A 1 104 ? -5.205 4.402 14.600 1.00 96.50 104 TYR A O 1
ATOM 834 N N . ALA A 1 105 ? -4.090 6.303 15.027 1.00 97.31 105 ALA A N 1
ATOM 835 C CA . ALA A 1 105 ? -3.495 6.393 13.694 1.00 97.31 105 ALA A CA 1
ATOM 836 C C .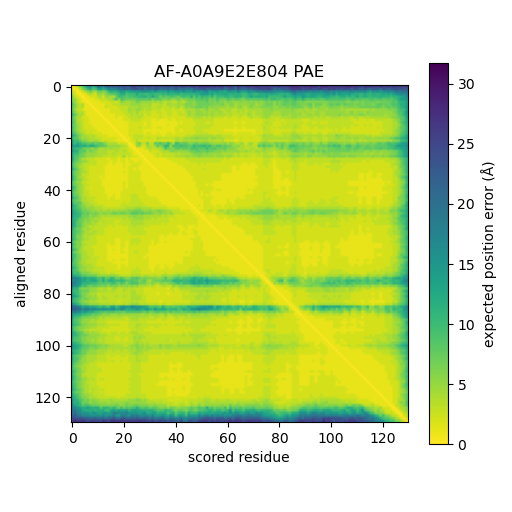 ALA A 1 105 ? -2.532 5.224 13.431 1.00 97.31 105 ALA A C 1
ATOM 838 O O . ALA A 1 105 ? -2.575 4.614 12.364 1.00 97.31 105 ALA A O 1
ATOM 839 N N . LEU A 1 106 ? -1.737 4.849 14.436 1.00 97.69 106 LEU A N 1
ATOM 840 C CA . LEU A 1 106 ? -0.832 3.704 14.357 1.00 97.69 106 LEU A CA 1
ATOM 841 C C . LEU A 1 106 ? -1.577 2.386 14.176 1.00 97.69 106 LEU A C 1
ATOM 843 O O . LEU A 1 106 ? -1.191 1.577 13.339 1.00 97.69 106 LEU A O 1
ATOM 847 N N . GLU A 1 107 ? -2.651 2.157 14.929 1.00 97.88 107 GLU A N 1
ATOM 848 C CA . GLU A 1 107 ? -3.442 0.937 14.766 1.00 97.88 107 GLU A CA 1
ATOM 849 C C . GLU A 1 107 ? -4.168 0.899 13.415 1.00 97.88 107 GLU A C 1
ATOM 851 O O . GLU A 1 107 ? -4.262 -0.166 12.805 1.00 97.88 107 GLU A O 1
ATOM 856 N N . SER A 1 108 ? -4.599 2.049 12.889 1.00 97.81 108 SER A N 1
ATOM 857 C CA . SER A 1 108 ? -5.138 2.163 11.527 1.00 97.81 108 SER A CA 1
ATOM 858 C C . SER A 1 108 ? -4.095 1.789 10.462 1.00 97.81 108 SER A C 1
ATOM 860 O O . SER A 1 108 ? -4.373 0.984 9.564 1.00 97.81 108 SER A O 1
ATOM 862 N N . TYR A 1 109 ? -2.867 2.298 10.596 1.00 98.38 109 TYR A N 1
ATOM 863 C CA . TYR A 1 109 ? -1.749 1.964 9.714 1.00 98.38 109 TYR A CA 1
ATOM 864 C C . TYR A 1 109 ? -1.421 0.463 9.765 1.00 98.38 109 TYR A C 1
ATOM 866 O O . TYR A 1 109 ? -1.455 -0.220 8.741 1.00 98.38 109 TYR A O 1
ATOM 874 N N . LYS A 1 110 ? -1.230 -0.095 10.970 1.00 97.94 110 LYS A N 1
ATOM 875 C CA . LYS A 1 110 ? -0.977 -1.534 11.174 1.00 97.94 110 LYS A CA 1
ATOM 876 C C . LYS A 1 110 ? -2.108 -2.406 10.628 1.00 97.94 110 LYS A C 1
ATOM 878 O O . LYS A 1 110 ? -1.854 -3.460 10.054 1.00 97.94 110 LYS A O 1
ATOM 883 N N . SER A 1 111 ? -3.361 -1.987 10.811 1.00 97.50 111 SER A N 1
ATOM 884 C CA . SER A 1 111 ? -4.534 -2.681 10.268 1.00 97.50 111 SER A CA 1
ATOM 885 C C . SER A 1 111 ? -4.506 -2.723 8.739 1.00 97.50 111 SER A C 1
ATOM 887 O O . SER A 1 111 ? -4.794 -3.763 8.147 1.00 97.50 111 SER A O 1
ATO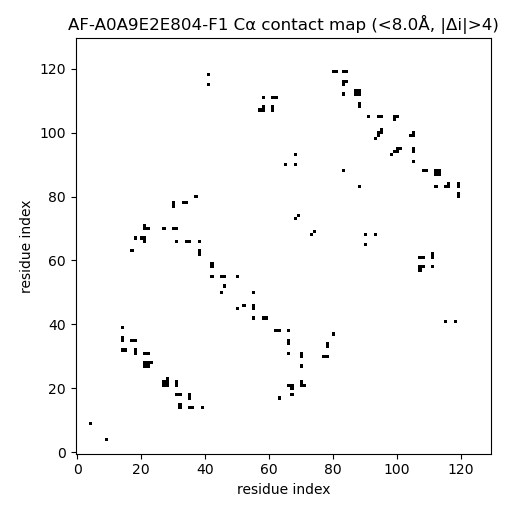M 889 N N . THR A 1 112 ? -4.096 -1.624 8.100 1.00 98.25 112 THR A N 1
ATOM 890 C CA . THR A 1 112 ? -3.925 -1.561 6.641 1.00 98.25 112 THR A CA 1
ATOM 891 C C . THR A 1 112 ? -2.849 -2.538 6.181 1.00 98.25 112 THR A C 1
ATOM 893 O O . THR A 1 112 ? -3.125 -3.362 5.313 1.00 98.25 112 THR A O 1
ATOM 896 N N . TRP A 1 113 ? -1.683 -2.543 6.832 1.00 98.06 113 TRP A N 1
ATOM 897 C CA . TRP A 1 113 ? -0.609 -3.489 6.521 1.00 98.06 113 TRP A CA 1
ATOM 898 C C . TRP A 1 113 ? -1.061 -4.951 6.617 1.00 98.06 113 TRP A C 1
ATOM 900 O O . TRP A 1 113 ? -0.873 -5.724 5.685 1.00 98.06 113 TRP A O 1
ATOM 910 N N . ARG A 1 114 ? -1.745 -5.336 7.705 1.00 96.81 114 ARG A N 1
ATOM 911 C CA . ARG A 1 114 ? -2.269 -6.707 7.876 1.00 96.81 114 ARG A CA 1
ATOM 912 C C . ARG A 1 114 ? -3.257 -7.101 6.775 1.00 96.81 114 ARG A C 1
ATOM 914 O O . ARG A 1 114 ? -3.328 -8.269 6.396 1.00 96.81 114 ARG A O 1
ATOM 921 N N . LYS A 1 115 ? -4.055 -6.151 6.272 1.00 96.69 115 LYS A N 1
ATOM 922 C CA . LYS A 1 115 ? -4.967 -6.405 5.148 1.00 96.69 115 LYS A CA 1
ATOM 923 C C . LYS A 1 115 ? -4.208 -6.606 3.839 1.00 96.69 115 LYS A C 1
ATOM 925 O O . LYS A 1 115 ? -4.596 -7.497 3.089 1.00 96.69 115 LYS A O 1
ATOM 930 N N . ILE A 1 116 ? -3.142 -5.842 3.598 1.00 97.50 116 ILE A N 1
ATOM 931 C CA . ILE A 1 116 ? -2.253 -6.048 2.446 1.00 97.50 116 ILE A CA 1
ATOM 932 C C . ILE A 1 116 ? -1.601 -7.429 2.541 1.00 97.50 116 ILE A C 1
ATOM 934 O O . ILE A 1 116 ? -1.701 -8.213 1.607 1.00 97.50 116 ILE A O 1
ATOM 938 N N . GLU A 1 117 ? -1.028 -7.782 3.692 1.00 96.62 117 GLU A N 1
ATOM 939 C CA . GLU A 1 117 ? -0.423 -9.099 3.917 1.00 96.62 117 GLU A CA 1
ATOM 940 C C . GLU A 1 117 ? -1.422 -10.236 3.636 1.00 96.62 117 GLU A C 1
ATOM 942 O O . GLU A 1 117 ? -1.100 -11.208 2.952 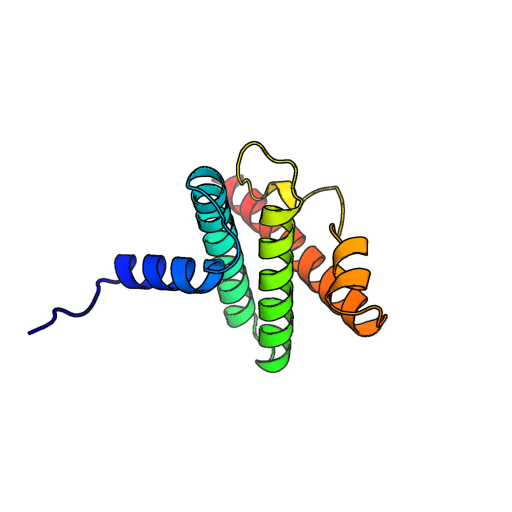1.00 96.62 117 GLU A O 1
ATOM 947 N N . LYS A 1 118 ? -2.666 -10.108 4.121 1.00 95.19 118 LYS A N 1
ATOM 948 C CA . LYS A 1 118 ? -3.730 -11.074 3.821 1.00 95.19 118 LYS A CA 1
ATOM 949 C C . LYS A 1 118 ? -4.033 -11.140 2.322 1.00 95.19 118 LYS A C 1
ATOM 951 O O . LYS A 1 118 ? -4.196 -12.237 1.804 1.00 95.19 118 LYS A O 1
ATOM 956 N N . TYR A 1 119 ? -4.103 -9.997 1.643 1.00 96.12 119 TYR A N 1
ATOM 957 C CA . TYR A 1 119 ? -4.330 -9.930 0.201 1.00 96.12 119 TYR A CA 1
ATOM 958 C C . TYR A 1 119 ? -3.215 -10.637 -0.585 1.00 96.12 119 TYR A C 1
ATOM 960 O O . TYR A 1 119 ? -3.515 -11.467 -1.438 1.00 96.12 119 TYR A O 1
ATOM 968 N N . VAL A 1 120 ? -1.945 -10.413 -0.226 1.00 95.94 120 V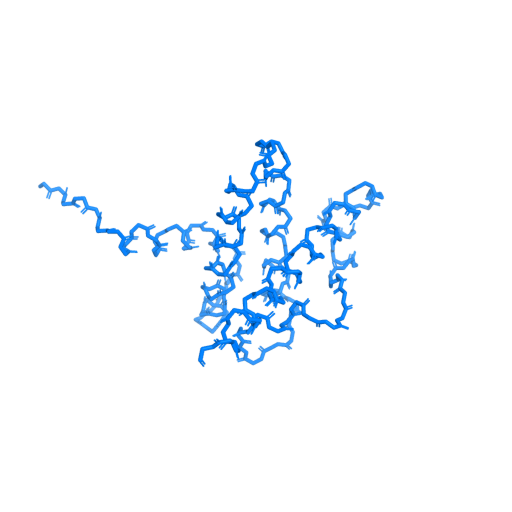AL A N 1
ATOM 969 C CA . VAL A 1 120 ? -0.795 -11.115 -0.826 1.00 95.94 120 VAL A CA 1
ATOM 970 C C . VAL A 1 120 ? -0.898 -12.628 -0.626 1.00 95.94 120 VAL A C 1
ATOM 972 O O . VAL A 1 120 ? -0.693 -13.388 -1.570 1.00 95.94 120 VAL A O 1
ATOM 975 N N . LYS A 1 121 ? -1.260 -13.083 0.581 1.00 94.19 121 LYS A N 1
ATOM 976 C CA . LYS A 1 121 ? -1.440 -14.516 0.870 1.00 94.19 121 LYS A CA 1
ATOM 977 C C . LYS A 1 121 ? -2.559 -15.143 0.036 1.00 94.19 121 LYS A C 1
ATOM 979 O O . LYS A 1 121 ? -2.391 -16.266 -0.430 1.00 94.19 121 LYS A O 1
ATOM 984 N N . THR A 1 122 ? -3.669 -14.432 -0.172 1.00 92.44 122 THR A N 1
ATOM 985 C CA . THR A 1 122 ? -4.756 -14.899 -1.046 1.00 92.44 122 THR A CA 1
ATOM 986 C C . THR A 1 122 ? -4.280 -15.036 -2.492 1.00 92.44 122 THR A C 1
ATOM 988 O O . THR A 1 122 ? -4.459 -16.095 -3.081 1.00 92.44 122 THR A O 1
ATOM 991 N N . LEU A 1 123 ? -3.590 -14.025 -3.034 1.00 91.56 123 LEU A N 1
ATOM 992 C CA . LEU A 1 123 ? -3.050 -14.082 -4.399 1.00 91.56 123 LEU A CA 1
ATOM 993 C C . LEU A 1 123 ? -2.079 -15.255 -4.595 1.00 91.56 123 LEU A C 1
ATOM 995 O O . LEU A 1 123 ? -2.106 -15.922 -5.626 1.00 91.56 123 LEU A O 1
ATOM 999 N N . ALA A 1 124 ? -1.222 -15.522 -3.607 1.00 87.50 124 ALA A N 1
ATOM 1000 C CA . ALA A 1 124 ? -0.289 -16.644 -3.663 1.00 87.50 124 ALA A CA 1
ATOM 1001 C C . ALA A 1 124 ? -1.009 -18.004 -3.669 1.00 87.50 124 ALA A C 1
ATOM 1003 O O . ALA A 1 124 ? -0.587 -18.913 -4.379 1.00 87.50 124 ALA A O 1
ATOM 1004 N N . HIS A 1 125 ? -2.098 -18.139 -2.905 1.00 80.50 125 HIS A N 1
ATOM 1005 C CA . HIS A 1 125 ? -2.909 -19.354 -2.883 1.00 80.50 125 HIS A CA 1
ATOM 1006 C C . HIS A 1 125 ? -3.640 -19.578 -4.215 1.00 80.50 125 HIS A C 1
ATOM 1008 O O . HIS A 1 125 ? -3.613 -20.686 -4.745 1.00 80.50 125 HIS A O 1
ATOM 1014 N N . ASP A 1 126 ? -4.244 -18.531 -4.781 1.00 79.38 126 ASP A N 1
ATOM 1015 C CA . ASP A 1 126 ? -4.984 -18.620 -6.046 1.00 79.38 126 ASP A CA 1
ATOM 1016 C C . ASP A 1 126 ? -4.064 -18.993 -7.224 1.00 79.38 126 ASP A C 1
ATOM 1018 O O . ASP A 1 126 ? -4.450 -19.765 -8.098 1.00 79.38 126 ASP A O 1
ATOM 1022 N N . ASN A 1 127 ? -2.812 -18.526 -7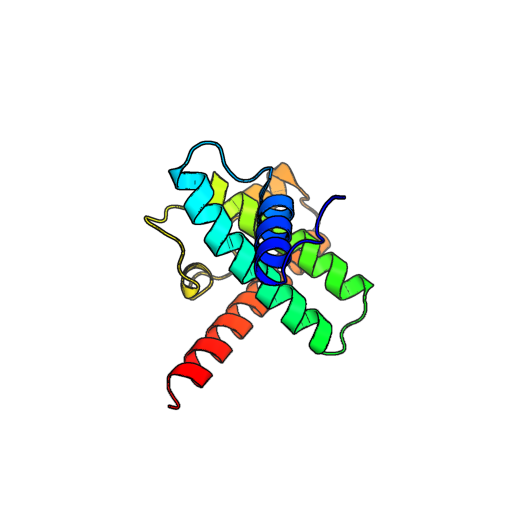.206 1.00 69.62 127 ASN A N 1
ATOM 1023 C CA . ASN A 1 127 ? -1.815 -18.857 -8.229 1.00 69.62 127 ASN A CA 1
ATOM 1024 C C . ASN A 1 127 ? -1.174 -20.249 -8.058 1.00 69.62 127 ASN A C 1
ATOM 1026 O O . ASN A 1 127 ? -0.604 -20.766 -9.013 1.00 69.62 127 ASN A O 1
ATOM 1030 N N . ALA A 1 128 ? -1.236 -20.853 -6.866 1.00 64.06 128 ALA A N 1
ATOM 1031 C CA . ALA A 1 128 ? -0.699 -22.193 -6.597 1.00 64.06 128 ALA A CA 1
ATOM 1032 C C . ALA A 1 128 ? -1.715 -23.323 -6.864 1.00 64.06 128 ALA A C 1
ATOM 1034 O O . ALA A 1 128 ? -1.358 -24.499 -6.805 1.00 64.06 128 ALA A O 1
ATOM 1035 N N . GLY A 1 129 ? -2.980 -22.972 -7.119 1.00 51.78 129 GLY A N 1
ATOM 1036 C CA . GLY A 1 129 ? -4.081 -23.901 -7.386 1.00 51.78 129 GLY A CA 1
ATOM 1037 C C . GLY A 1 129 ? -4.364 -24.177 -8.869 1.00 51.78 129 GLY A C 1
ATOM 1038 O O . GLY A 1 129 ? -5.401 -24.776 -9.161 1.00 51.78 129 GLY A O 1
ATOM 1039 N N . HIS A 1 130 ? -3.490 -23.741 -9.784 1.00 40.69 130 HIS A N 1
ATOM 1040 C CA . HIS A 1 130 ? -3.619 -23.917 -11.235 1.00 40.69 130 HIS A CA 1
ATOM 1041 C C . HIS A 1 130 ? -2.473 -24.728 -11.838 1.00 40.69 130 HIS A C 1
ATOM 1043 O O . HIS A 1 130 ? -1.302 -24.439 -11.509 1.00 40.69 130 HIS A O 1
#

Foldseek 3Di:
DDDDDDPVVVLQVQQCVLLVPQDDDDQLVQQSSVLSSLLVVLLVVVVVVPDDPVLSVLLSVLSSVLSSCCSVPNDDPHDDLCVLPDPQQPPLVVCCVPPHVDPVNSVSNSVSSVSSRVVSVVVVVVVVVD

Solvent-accessible surface area (backbone atoms only — not comparable to full-atom values): 7600 Å² total; per-residue (Å²): 134,85,77,80,77,52,75,64,55,51,51,53,53,51,32,50,67,71,35,64,88,33,49,90,51,74,68,45,37,54,37,34,51,55,46,35,46,52,50,50,52,51,48,54,53,49,66,71,67,76,61,53,72,69,59,49,50,55,40,52,54,41,48,51,53,50,51,38,45,46,58,74,69,52,91,66,101,61,75,57,76,64,79,52,50,97,76,65,68,72,63,60,66,55,40,35,74,75,75,43,74,46,68,68,56,47,51,51,42,43,51,41,42,54,50,52,31,51,52,49,53,49,54,54,51,64,64,69,75,112